Protein AF-A0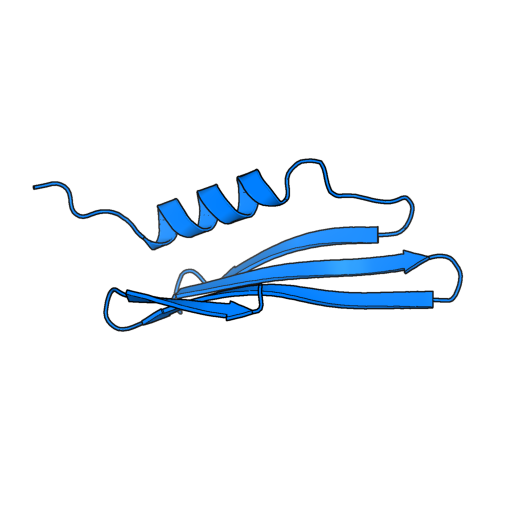A1B7VGC1-F1 (afdb_monomer_lite)

Foldseek 3Di:
DDDDPPLVVVQVVVVVVQPPPDDVFKDWDWDDPPVQQKTWIWIFGDDDPDTGTDTQWIWGQDPNDIDTPHD

Structure (mmCIF, N/CA/C/O backbone):
data_AF-A0A1B7VGC1-F1
#
_entry.id   AF-A0A1B7VGC1-F1
#
loop_
_atom_site.group_PDB
_atom_site.id
_atom_site.type_symbol
_atom_site.label_atom_id
_atom_site.label_alt_id
_atom_site.label_comp_id
_atom_site.label_asym_id
_atom_site.label_entity_id
_atom_site.label_seq_id
_atom_site.pdbx_PDB_ins_code
_atom_site.Cartn_x
_atom_site.Cartn_y
_atom_site.Cartn_z
_atom_site.occupancy
_atom_site.B_iso_or_equiv
_atom_site.auth_seq_id
_atom_site.auth_comp_id
_atom_site.auth_asym_id
_atom_site.auth_atom_id
_atom_site.pdbx_PDB_model_num
ATOM 1 N N . MET A 1 1 ? -6.032 2.676 28.649 1.00 43.28 1 MET A N 1
ATOM 2 C CA . MET A 1 1 ? -5.588 1.573 27.778 1.00 43.28 1 MET A CA 1
ATOM 3 C C . MET A 1 1 ? -5.492 2.162 26.389 1.00 43.28 1 MET A C 1
ATOM 5 O O . MET A 1 1 ? -6.528 2.530 25.846 1.00 43.28 1 MET A O 1
ATOM 9 N N . GLU A 1 2 ? -4.276 2.407 25.904 1.00 58.56 2 GLU A N 1
ATOM 10 C CA . GLU A 1 2 ? -4.071 2.937 24.554 1.00 58.56 2 GLU A CA 1
ATOM 11 C C . GLU A 1 2 ? -4.667 1.947 23.555 1.00 58.56 2 GLU A C 1
ATOM 13 O O . GLU A 1 2 ? -4.399 0.746 23.601 1.00 58.56 2 GLU A O 1
ATOM 18 N N . LYS A 1 3 ? -5.587 2.439 22.730 1.00 66.62 3 LYS A N 1
ATOM 19 C CA . LYS A 1 3 ? -6.208 1.649 21.675 1.00 66.62 3 LYS A CA 1
ATOM 20 C C . LYS A 1 3 ? -5.215 1.664 20.515 1.00 66.62 3 LYS A C 1
ATOM 22 O O . LYS A 1 3 ? -4.807 2.744 20.111 1.00 66.62 3 LYS A O 1
ATOM 27 N N . LEU A 1 4 ? -4.801 0.494 20.032 1.00 78.62 4 LEU A N 1
ATOM 28 C CA . LEU A 1 4 ? -3.897 0.398 18.882 1.00 78.62 4 LEU A CA 1
ATOM 29 C C . LEU A 1 4 ? -4.528 1.098 17.671 1.00 78.62 4 LEU A C 1
ATOM 31 O O . LEU A 1 4 ? -5.653 0.767 17.287 1.00 78.62 4 LEU A O 1
ATOM 35 N N . ASP A 1 5 ? -3.802 2.048 17.086 1.00 90.88 5 ASP A N 1
ATOM 36 C CA . ASP A 1 5 ? -4.188 2.714 15.845 1.00 90.88 5 ASP A CA 1
ATOM 37 C C . ASP A 1 5 ? -3.808 1.810 14.662 1.00 90.88 5 ASP A C 1
ATOM 39 O O . ASP A 1 5 ? -2.686 1.818 14.158 1.00 90.88 5 ASP A O 1
ATOM 43 N N . TYR A 1 6 ? -4.737 0.932 14.273 1.00 93.31 6 TYR A N 1
ATOM 44 C CA . TYR A 1 6 ? -4.534 0.038 13.131 1.00 93.31 6 TYR A CA 1
ATOM 45 C C . TYR A 1 6 ? -4.261 0.789 11.821 1.00 93.31 6 TYR A C 1
ATOM 47 O O . TYR A 1 6 ? -3.361 0.349 11.107 1.00 93.31 6 TYR A O 1
ATOM 55 N N . PRO A 1 7 ? -4.963 1.890 11.483 1.00 94.69 7 PRO A N 1
ATOM 56 C CA . PRO A 1 7 ? -4.593 2.725 10.344 1.00 94.69 7 PRO A CA 1
ATOM 57 C C . PRO A 1 7 ? -3.122 3.146 10.324 1.00 94.69 7 PRO A C 1
ATOM 59 O O . PRO A 1 7 ? -2.480 3.027 9.281 1.00 94.69 7 PRO A O 1
ATOM 62 N N . GLU A 1 8 ? -2.583 3.638 11.439 1.00 94.94 8 GLU A N 1
ATOM 63 C CA . GLU A 1 8 ? -1.180 4.063 11.522 1.00 94.94 8 GLU A CA 1
ATOM 64 C C . GLU A 1 8 ? -0.224 2.872 11.377 1.00 94.94 8 GLU A C 1
ATOM 66 O O . GLU A 1 8 ? 0.702 2.905 10.564 1.00 94.94 8 GLU A O 1
ATOM 71 N N . LEU A 1 9 ? -0.505 1.773 12.082 1.00 94.94 9 LEU A N 1
ATOM 72 C CA . LEU A 1 9 ? 0.312 0.559 12.025 1.00 94.94 9 LEU A CA 1
ATOM 73 C C . LEU A 1 9 ? 0.353 -0.057 10.627 1.00 94.94 9 LEU A C 1
ATOM 75 O O . LEU A 1 9 ? 1.422 -0.446 10.164 1.00 94.94 9 LEU A O 1
ATOM 79 N N . VAL A 1 10 ? -0.789 -0.145 9.940 1.00 96.06 10 VAL A N 1
ATOM 80 C CA . VAL A 1 10 ? -0.845 -0.693 8.578 1.00 96.06 10 VAL A CA 1
ATOM 81 C C . VAL A 1 10 ? -0.040 0.187 7.623 1.00 96.06 10 VAL A C 1
ATOM 83 O O . VAL A 1 10 ? 0.761 -0.343 6.859 1.00 96.06 10 VAL A O 1
ATOM 86 N N . GLN A 1 11 ? -0.180 1.514 7.698 1.00 96.31 11 GLN A N 1
ATOM 87 C CA . GLN A 1 11 ? 0.618 2.429 6.873 1.00 96.31 11 GLN A CA 1
ATOM 88 C C . GLN A 1 11 ? 2.120 2.254 7.120 1.00 96.31 11 GLN A C 1
ATOM 90 O O . GLN A 1 11 ? 2.885 2.151 6.163 1.00 96.31 11 GLN A O 1
ATOM 95 N N . GLN A 1 12 ? 2.539 2.164 8.386 1.00 95.62 12 GLN A N 1
ATOM 96 C CA . GLN A 1 12 ? 3.944 1.989 8.750 1.00 95.62 12 GLN A CA 1
ATOM 97 C C . GLN A 1 12 ? 4.507 0.650 8.262 1.00 95.62 12 GLN A C 1
ATOM 99 O O . GLN A 1 12 ? 5.609 0.612 7.713 1.00 95.62 12 GLN A O 1
ATOM 104 N N . VAL A 1 13 ? 3.763 -0.444 8.443 1.00 95.00 13 VAL A N 1
ATOM 105 C CA . VAL A 1 13 ? 4.178 -1.781 7.997 1.00 95.00 13 VAL A CA 1
ATOM 106 C C . VAL A 1 13 ? 4.323 -1.817 6.481 1.00 95.00 13 VAL A C 1
ATOM 108 O O . VAL A 1 13 ? 5.359 -2.263 5.994 1.00 95.00 13 VAL A O 1
ATOM 111 N N . LEU A 1 14 ? 3.332 -1.309 5.741 1.00 95.25 14 LEU A N 1
ATOM 112 C CA . LEU A 1 14 ? 3.385 -1.288 4.280 1.00 95.25 14 LEU A CA 1
ATOM 113 C C . LEU A 1 14 ? 4.540 -0.421 3.780 1.00 95.25 14 LEU A C 1
ATOM 115 O O . LEU A 1 14 ? 5.321 -0.892 2.963 1.00 95.25 14 LEU A O 1
ATOM 119 N N . ALA A 1 15 ? 4.707 0.789 4.324 1.00 93.56 15 ALA A N 1
ATOM 120 C CA . ALA A 1 15 ? 5.802 1.675 3.935 1.00 93.56 15 ALA A CA 1
ATOM 121 C C . ALA A 1 15 ? 7.181 1.052 4.188 1.00 93.56 15 ALA A C 1
ATOM 123 O O . ALA A 1 15 ? 8.060 1.126 3.334 1.00 93.56 15 ALA A O 1
ATOM 124 N N . THR A 1 16 ? 7.350 0.392 5.337 1.00 92.44 16 THR A N 1
ATOM 125 C CA . THR A 1 16 ? 8.607 -0.277 5.703 1.00 92.44 16 THR A CA 1
ATOM 126 C C . THR A 1 16 ? 8.884 -1.487 4.813 1.00 92.44 16 THR A C 1
ATOM 128 O O . THR A 1 16 ? 10.028 -1.733 4.449 1.00 92.44 16 THR A O 1
ATOM 131 N N . HIS A 1 17 ? 7.851 -2.253 4.454 1.00 87.38 17 HIS A N 1
ATOM 132 C CA . HIS A 1 17 ? 8.003 -3.446 3.622 1.00 87.38 17 HIS A CA 1
ATOM 133 C C . HIS A 1 17 ? 8.344 -3.112 2.165 1.00 87.38 17 HIS A C 1
ATOM 135 O O . HIS A 1 17 ? 8.972 -3.910 1.481 1.00 87.38 17 HIS A O 1
ATOM 141 N N . THR A 1 18 ? 7.941 -1.935 1.689 1.00 86.62 18 THR A N 1
ATOM 142 C CA . THR A 1 18 ? 8.226 -1.472 0.326 1.00 86.62 18 THR A CA 1
ATOM 143 C C . THR A 1 18 ? 9.549 -0.724 0.187 1.00 86.62 18 THR A C 1
ATOM 145 O O . THR A 1 18 ? 9.947 -0.403 -0.932 1.00 86.62 18 THR A O 1
ATOM 148 N N . ASP A 1 19 ? 10.228 -0.429 1.297 1.00 82.06 19 ASP A N 1
ATOM 149 C CA . ASP A 1 19 ? 11.454 0.364 1.283 1.00 82.06 19 ASP A CA 1
ATOM 150 C C . ASP A 1 19 ? 12.589 -0.403 0.580 1.00 82.06 19 ASP A C 1
ATOM 152 O O . ASP A 1 19 ? 12.951 -1.517 0.960 1.00 82.06 19 ASP A O 1
ATOM 156 N N . GLY A 1 20 ? 13.130 0.176 -0.495 1.00 71.19 20 GLY A N 1
ATOM 157 C CA . GLY A 1 20 ? 14.189 -0.432 -1.312 1.00 71.19 20 GLY A CA 1
ATOM 158 C C . GLY A 1 20 ? 13.729 -1.352 -2.454 1.00 71.19 20 GLY A C 1
ATOM 159 O O . GLY A 1 20 ? 14.576 -1.851 -3.198 1.00 71.19 20 GLY A O 1
ATOM 160 N N . HIS A 1 21 ? 12.424 -1.553 -2.656 1.00 66.06 21 HIS A N 1
ATOM 161 C CA . HIS A 1 21 ? 11.901 -2.280 -3.817 1.00 66.06 21 HIS A CA 1
ATOM 162 C C . HIS A 1 21 ? 11.659 -1.334 -4.998 1.00 66.06 21 HIS A C 1
ATOM 164 O O . HIS A 1 21 ? 10.543 -0.888 -5.206 1.00 66.06 21 HIS A O 1
ATOM 170 N N . CYS A 1 22 ? 12.686 -1.049 -5.801 1.00 66.88 22 CYS A N 1
ATOM 171 C CA . CYS A 1 22 ? 12.522 -0.447 -7.132 1.00 66.88 22 CYS A CA 1
ATOM 172 C C . CYS A 1 22 ? 13.506 -1.086 -8.120 1.00 66.88 22 CYS A C 1
ATOM 174 O O . CYS A 1 22 ? 14.693 -1.216 -7.813 1.00 66.88 22 CYS A O 1
ATOM 176 N N . SER A 1 23 ? 13.020 -1.475 -9.304 1.00 73.19 23 SER A N 1
ATOM 177 C CA . SER A 1 23 ? 13.861 -1.867 -10.444 1.00 73.19 23 SER A CA 1
ATOM 178 C C . SER A 1 23 ? 13.950 -0.720 -11.451 1.00 73.19 23 SER A C 1
ATOM 180 O O . SER A 1 23 ? 13.139 0.204 -11.446 1.00 73.19 23 SER A O 1
ATOM 182 N N . GLU A 1 24 ? 14.949 -0.752 -12.330 1.00 80.12 24 GLU A N 1
ATOM 183 C CA . GLU A 1 24 ? 15.095 0.266 -13.369 1.00 80.12 24 GLU A CA 1
ATOM 184 C C . GLU A 1 24 ? 13.890 0.211 -14.331 1.00 80.12 24 GLU A C 1
ATOM 186 O O . GLU A 1 24 ? 13.686 -0.777 -15.032 1.00 80.12 24 GLU A O 1
ATOM 191 N N . GLY A 1 25 ? 13.061 1.262 -14.323 1.00 87.75 25 GLY A N 1
ATOM 192 C CA . GLY A 1 25 ? 11.839 1.355 -15.132 1.00 87.75 25 GLY A CA 1
ATOM 193 C C . GLY A 1 25 ? 10.538 1.018 -14.396 1.00 87.75 25 GLY A C 1
ATOM 194 O O . GLY A 1 25 ? 9.460 1.229 -14.957 1.00 87.75 25 GLY A O 1
ATOM 195 N N . THR A 1 26 ? 10.594 0.568 -13.139 1.00 92.38 26 THR A N 1
ATOM 196 C CA . THR A 1 26 ? 9.392 0.352 -12.321 1.00 92.38 26 THR A CA 1
ATOM 197 C C . THR A 1 26 ? 9.492 0.970 -10.934 1.00 92.38 26 THR A C 1
ATOM 199 O O . THR A 1 26 ? 10.573 1.230 -10.414 1.00 92.38 26 THR A O 1
ATOM 202 N N . GLU A 1 27 ? 8.336 1.215 -10.334 1.00 93.19 27 GLU A N 1
ATOM 203 C CA . GLU A 1 27 ? 8.186 1.861 -9.041 1.00 93.19 27 GLU A CA 1
ATOM 204 C C . GLU A 1 27 ? 7.101 1.176 -8.210 1.00 93.19 27 GLU A C 1
ATOM 206 O O . GLU A 1 27 ? 6.173 0.544 -8.731 1.00 93.19 27 GLU A O 1
ATOM 211 N N . ILE A 1 28 ? 7.240 1.306 -6.894 1.00 94.44 28 ILE A N 1
ATOM 212 C CA . ILE A 1 28 ? 6.229 0.887 -5.935 1.00 94.44 28 ILE A CA 1
ATOM 213 C C . ILE A 1 28 ? 5.505 2.121 -5.409 1.00 94.44 28 ILE A C 1
ATOM 215 O O . ILE A 1 28 ? 6.116 3.021 -4.839 1.00 94.44 28 ILE A O 1
ATOM 219 N N . GLU A 1 29 ? 4.187 2.140 -5.576 1.00 94.94 29 GLU A N 1
ATOM 220 C CA . GLU A 1 29 ? 3.315 3.192 -5.066 1.00 94.94 29 GLU A CA 1
ATOM 221 C C . GLU A 1 29 ? 2.519 2.704 -3.855 1.00 94.94 29 GLU A C 1
ATOM 223 O O . GLU A 1 29 ? 1.910 1.630 -3.865 1.00 94.94 29 GLU A O 1
ATOM 228 N N . LEU A 1 30 ? 2.471 3.541 -2.821 1.00 96.50 30 LEU A N 1
ATOM 229 C CA . LEU A 1 30 ? 1.617 3.358 -1.653 1.00 96.50 30 LEU A CA 1
ATOM 230 C C . LEU A 1 30 ? 0.345 4.188 -1.827 1.00 96.50 30 LEU A C 1
ATOM 232 O O . LEU A 1 30 ? 0.402 5.414 -1.919 1.00 96.50 30 LEU A O 1
ATOM 236 N N . ILE A 1 31 ? -0.812 3.529 -1.848 1.00 97.50 31 ILE A N 1
ATOM 237 C CA . ILE A 1 31 ? -2.113 4.184 -2.015 1.00 97.50 31 ILE A CA 1
ATOM 238 C C . ILE A 1 31 ? -2.946 3.948 -0.763 1.00 97.50 31 ILE A C 1
ATOM 240 O O . ILE A 1 31 ? -3.443 2.846 -0.521 1.00 97.50 31 ILE A O 1
ATOM 244 N N . PHE A 1 32 ? -3.126 5.005 0.025 1.00 97.81 32 PHE A N 1
ATOM 245 C CA . PHE A 1 32 ? -3.861 4.954 1.284 1.00 97.81 32 PHE A CA 1
ATOM 246 C C . PHE A 1 32 ? -5.149 5.777 1.196 1.00 97.81 32 PHE A C 1
ATOM 248 O O . PHE A 1 32 ? -5.131 7.006 1.212 1.00 97.81 32 PHE A O 1
ATOM 255 N N . ASP A 1 33 ? -6.292 5.095 1.158 1.00 97.81 33 ASP A N 1
ATOM 256 C CA . ASP A 1 33 ? -7.599 5.693 1.429 1.00 97.81 33 ASP A CA 1
ATOM 257 C C . ASP A 1 33 ? -7.901 5.542 2.922 1.00 97.81 33 ASP A C 1
ATOM 259 O O . ASP A 1 33 ? -8.602 4.626 3.362 1.00 97.81 33 ASP A O 1
ATOM 263 N N . ILE A 1 34 ? -7.329 6.452 3.710 1.00 95.12 34 ILE A N 1
ATOM 264 C CA . ILE A 1 34 ? -7.436 6.451 5.174 1.00 95.12 34 ILE A CA 1
ATOM 265 C C . ILE A 1 34 ? -8.899 6.605 5.613 1.00 95.12 34 ILE A C 1
ATOM 267 O O . ILE A 1 34 ? -9.331 5.968 6.566 1.00 95.12 34 ILE A O 1
ATOM 271 N N . GLN A 1 35 ? -9.697 7.403 4.892 1.00 96.00 35 GLN A N 1
ATOM 272 C CA . GLN A 1 35 ? -11.104 7.636 5.237 1.00 96.00 35 GLN A CA 1
ATOM 273 C C . GLN A 1 35 ? -11.953 6.368 5.113 1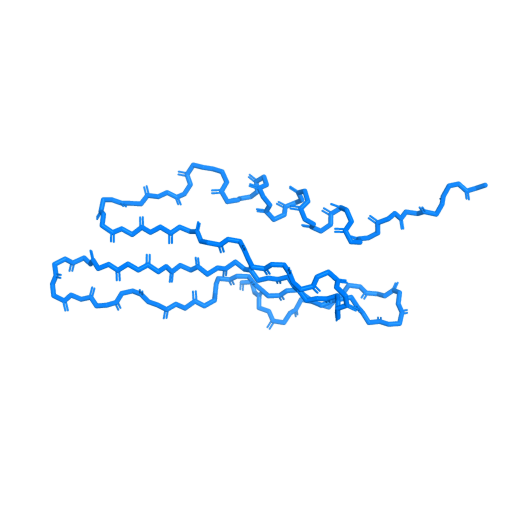.00 96.00 35 GLN A C 1
ATOM 275 O O . GLN A 1 35 ? -12.911 6.190 5.865 1.00 96.00 35 GLN A O 1
ATOM 280 N N . ARG A 1 36 ? -11.621 5.495 4.156 1.00 97.31 36 ARG A N 1
ATOM 281 C CA . ARG A 1 36 ? -12.340 4.236 3.911 1.00 97.31 36 ARG A CA 1
ATOM 282 C C . ARG A 1 36 ? -11.581 3.007 4.404 1.00 97.31 36 ARG A C 1
ATOM 284 O O . ARG A 1 36 ? -12.040 1.895 4.147 1.00 97.31 36 ARG A O 1
ATOM 291 N N . ASN A 1 37 ? -10.467 3.205 5.109 1.00 97.50 37 ASN A N 1
ATOM 292 C CA . ASN A 1 37 ? -9.584 2.161 5.614 1.00 97.50 37 ASN A CA 1
ATOM 293 C C . ASN A 1 37 ? -9.143 1.154 4.539 1.00 97.50 37 ASN A C 1
ATOM 295 O O . ASN A 1 37 ? -9.291 -0.057 4.728 1.00 97.50 37 ASN A O 1
ATOM 299 N N . ARG A 1 38 ? -8.634 1.646 3.406 1.00 98.31 38 ARG A N 1
ATOM 300 C CA . ARG A 1 38 ? -8.085 0.804 2.333 1.00 98.31 38 ARG A CA 1
ATOM 301 C C . ARG A 1 38 ? -6.650 1.195 2.052 1.00 98.31 38 ARG A C 1
ATOM 303 O O . ARG A 1 38 ? -6.360 2.372 1.850 1.00 98.31 38 ARG A O 1
ATOM 310 N N . TYR A 1 39 ? -5.775 0.206 2.010 1.00 98.31 39 TYR A N 1
ATOM 311 C CA . TYR A 1 39 ? -4.341 0.408 1.885 1.00 98.31 39 TYR A CA 1
ATOM 312 C C . TYR A 1 39 ? -3.815 -0.547 0.827 1.00 98.31 39 TYR A C 1
ATOM 314 O O . TYR A 1 39 ? -3.991 -1.763 0.932 1.00 98.31 39 TYR A O 1
ATOM 322 N N . LEU A 1 40 ? -3.236 0.009 -0.228 1.00 98.19 40 LEU A N 1
ATOM 323 C CA . LEU A 1 40 ? -2.725 -0.747 -1.356 1.00 98.19 40 LEU A CA 1
ATOM 324 C C . LEU A 1 40 ? -1.248 -0.435 -1.557 1.00 98.19 40 LEU A C 1
ATOM 326 O O . LEU A 1 40 ? -0.804 0.697 -1.376 1.00 98.19 40 LEU A O 1
ATOM 330 N N . VAL A 1 41 ? -0.530 -1.455 -1.999 1.00 97.12 41 VAL A N 1
ATOM 331 C CA . VAL A 1 41 ? 0.806 -1.348 -2.566 1.00 97.12 41 VAL A CA 1
ATOM 332 C C . VAL A 1 41 ? 0.695 -1.745 -4.029 1.00 97.12 41 VAL A C 1
ATOM 334 O O . VAL A 1 41 ? 0.269 -2.861 -4.327 1.00 97.12 41 VAL A O 1
ATOM 337 N N . ILE A 1 42 ? 1.043 -0.851 -4.947 1.00 96.12 42 ILE A N 1
ATOM 338 C CA . ILE A 1 42 ? 0.979 -1.094 -6.390 1.00 96.12 42 ILE A CA 1
ATOM 339 C C . ILE A 1 42 ? 2.394 -1.154 -6.952 1.00 96.12 42 ILE A C 1
ATOM 341 O O . ILE A 1 42 ? 3.202 -0.280 -6.669 1.00 96.12 42 ILE A O 1
ATOM 345 N N . HIS A 1 43 ? 2.673 -2.154 -7.784 1.00 94.31 43 HIS A N 1
ATOM 346 C CA . HIS A 1 43 ? 3.841 -2.167 -8.658 1.00 94.31 43 HIS A CA 1
ATOM 347 C C . HIS A 1 43 ? 3.435 -1.637 -10.025 1.00 94.31 43 HIS A C 1
ATOM 349 O O . HIS A 1 43 ? 2.517 -2.167 -10.662 1.00 94.31 43 HIS A O 1
ATOM 355 N N . ILE A 1 44 ? 4.087 -0.569 -10.461 1.00 95.44 44 ILE A N 1
ATOM 356 C CA . ILE A 1 44 ? 3.745 0.151 -11.681 1.00 95.44 44 ILE A CA 1
ATOM 357 C C . ILE A 1 44 ? 5.013 0.535 -12.439 1.00 95.44 44 ILE A C 1
ATOM 359 O O . ILE A 1 44 ? 6.043 0.808 -11.847 1.00 95.44 44 ILE A O 1
ATOM 363 N N . GLY A 1 45 ? 4.978 0.512 -13.768 1.00 94.50 45 GLY A N 1
ATOM 364 C CA . GLY A 1 45 ? 6.130 0.925 -14.567 1.00 94.50 45 GLY A CA 1
ATOM 365 C C . GLY A 1 45 ? 6.177 0.314 -15.953 1.00 94.50 45 GLY A C 1
ATOM 366 O O . GLY A 1 45 ? 5.189 -0.244 -16.436 1.00 94.50 45 GLY A O 1
ATOM 367 N N . TRP A 1 46 ? 7.324 0.450 -16.599 1.00 94.31 46 TRP A N 1
ATOM 368 C CA . TRP A 1 46 ? 7.610 -0.102 -17.912 1.00 94.31 46 TRP A CA 1
ATOM 369 C C . TRP A 1 46 ? 9.020 -0.677 -17.942 1.00 94.31 46 TRP A C 1
ATOM 371 O O . TRP A 1 46 ? 9.994 0.026 -17.689 1.00 94.31 46 TRP A O 1
ATOM 381 N N . GLU A 1 47 ? 9.126 -1.942 -18.330 1.00 89.62 47 GLU A N 1
ATOM 382 C CA . GLU A 1 47 ? 10.404 -2.586 -18.626 1.00 89.62 47 GLU A CA 1
ATOM 383 C C . GLU A 1 47 ? 10.512 -2.740 -20.146 1.00 89.62 47 GLU A C 1
ATOM 385 O O . GLU A 1 47 ? 10.005 -3.694 -20.746 1.00 89.62 47 GLU A O 1
ATOM 390 N N . GLY A 1 48 ? 11.102 -1.732 -20.795 1.00 90.19 48 GLY A N 1
ATOM 391 C CA . GLY A 1 48 ? 11.056 -1.597 -22.251 1.00 90.19 48 GLY A CA 1
ATOM 392 C C . GLY A 1 48 ? 9.619 -1.385 -22.742 1.00 90.19 48 GLY A C 1
ATOM 393 O O . GLY A 1 48 ? 8.968 -0.418 -22.359 1.00 90.19 48 GLY A O 1
ATOM 394 N N . GLU A 1 49 ? 9.120 -2.296 -23.581 1.00 94.12 49 GLU A N 1
ATOM 395 C CA . GLU A 1 49 ? 7.738 -2.274 -24.094 1.00 94.12 49 GLU A CA 1
ATOM 396 C C . GLU A 1 49 ? 6.747 -3.062 -23.214 1.00 94.12 49 GLU A C 1
ATOM 398 O O . GLU A 1 49 ? 5.553 -3.109 -23.511 1.00 94.12 49 GLU A O 1
ATOM 403 N N . ASN A 1 50 ? 7.211 -3.678 -22.121 1.00 93.38 50 ASN A N 1
ATOM 404 C CA . ASN A 1 50 ? 6.354 -4.453 -21.227 1.00 93.38 50 ASN A CA 1
ATOM 405 C C . ASN A 1 50 ? 5.784 -3.572 -20.113 1.00 93.38 50 ASN A C 1
ATOM 407 O O . ASN A 1 50 ? 6.527 -2.957 -19.347 1.00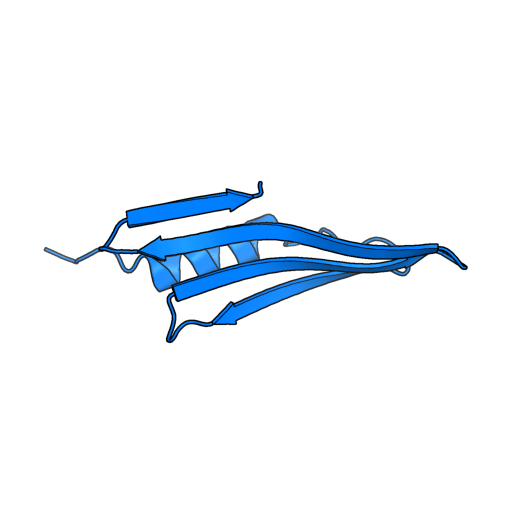 93.38 50 ASN A O 1
ATOM 411 N N . ARG A 1 51 ? 4.452 -3.546 -19.994 1.00 94.81 51 ARG A N 1
ATOM 412 C CA . ARG A 1 51 ? 3.756 -2.828 -18.922 1.00 94.81 5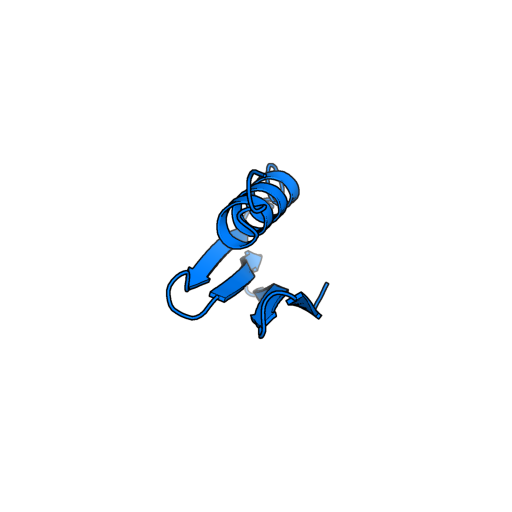1 ARG A CA 1
ATOM 413 C C . ARG A 1 51 ? 3.734 -3.657 -17.642 1.00 94.81 51 ARG A C 1
ATOM 415 O O . ARG A 1 51 ? 3.100 -4.709 -17.605 1.00 94.81 51 ARG A O 1
ATOM 422 N N . THR A 1 52 ? 4.289 -3.102 -16.572 1.00 93.56 52 THR A N 1
ATOM 423 C CA . THR A 1 52 ? 4.074 -3.586 -15.206 1.00 93.56 52 THR A CA 1
ATOM 424 C C . THR A 1 52 ? 2.969 -2.758 -14.555 1.00 93.56 52 THR A C 1
ATOM 426 O O . THR A 1 52 ? 3.059 -1.531 -14.476 1.00 93.56 52 THR A O 1
ATOM 429 N N . TYR A 1 53 ? 1.883 -3.415 -14.147 1.00 95.62 53 TYR A N 1
ATOM 430 C CA . TYR A 1 53 ? 0.801 -2.794 -13.385 1.00 95.62 53 TYR A CA 1
ATOM 431 C C . TYR A 1 53 ? 0.036 -3.847 -12.585 1.00 95.62 53 TYR A C 1
ATOM 433 O O . TYR A 1 53 ? -0.625 -4.714 -13.161 1.00 95.62 53 TYR A O 1
ATOM 441 N N . GLY A 1 54 ? 0.092 -3.760 -11.261 1.00 94.44 54 GLY A N 1
ATOM 442 C CA . GLY A 1 54 ? -0.683 -4.644 -10.404 1.00 94.44 54 GLY A CA 1
ATOM 443 C C . GLY A 1 54 ? -0.529 -4.345 -8.923 1.00 94.44 54 GLY A C 1
ATOM 444 O O . GLY A 1 54 ? 0.480 -3.817 -8.471 1.00 94.44 54 GLY A O 1
ATOM 445 N N . THR A 1 55 ? -1.547 -4.707 -8.152 1.00 95.75 55 THR A N 1
ATOM 446 C CA . THR A 1 55 ? -1.515 -4.612 -6.693 1.00 95.75 55 THR A CA 1
ATOM 447 C C . THR A 1 55 ? -0.631 -5.710 -6.125 1.00 95.75 55 THR A C 1
ATOM 449 O O . THR A 1 55 ? -0.934 -6.870 -6.355 1.00 95.75 55 THR A O 1
ATOM 452 N N . MET A 1 56 ? 0.431 -5.394 -5.395 1.00 94.00 56 MET A N 1
ATOM 453 C CA . MET A 1 56 ? 1.201 -6.402 -4.661 1.00 94.00 56 MET A CA 1
ATOM 454 C C . MET A 1 56 ? 0.468 -6.770 -3.374 1.00 94.00 56 MET A C 1
ATOM 456 O O . MET A 1 56 ? 0.039 -7.903 -3.217 1.00 94.00 56 MET A O 1
ATOM 460 N N . ILE A 1 57 ? 0.193 -5.770 -2.534 1.00 96.94 57 ILE A N 1
ATOM 461 C CA . ILE A 1 57 ? -0.481 -5.950 -1.246 1.00 96.94 57 ILE A CA 1
ATOM 462 C C . ILE A 1 57 ? -1.772 -5.133 -1.234 1.00 96.94 57 ILE A C 1
ATOM 464 O O . ILE A 1 57 ? -1.800 -3.987 -1.687 1.00 96.94 57 ILE A O 1
ATOM 468 N N . HIS A 1 58 ? -2.849 -5.703 -0.697 1.00 98.00 58 HIS A N 1
ATOM 469 C CA . HIS A 1 58 ? -4.101 -4.987 -0.443 1.00 98.00 58 HIS A CA 1
ATOM 470 C C . HIS A 1 58 ? -4.646 -5.371 0.925 1.00 98.00 58 HIS A C 1
ATOM 472 O O . HIS A 1 58 ? -5.007 -6.522 1.168 1.00 98.00 58 HIS A O 1
ATOM 478 N N . VAL A 1 59 ? -4.741 -4.377 1.802 1.00 98.38 59 VAL A N 1
ATOM 479 C CA . VAL A 1 59 ? -5.295 -4.498 3.145 1.00 98.38 59 VAL A CA 1
ATOM 480 C C . VAL A 1 59 ? -6.502 -3.579 3.307 1.00 98.38 59 VAL A C 1
ATOM 482 O O . VAL A 1 59 ? -6.463 -2.410 2.925 1.00 98.38 59 VAL A O 1
ATOM 485 N N . ASP A 1 60 ? -7.557 -4.086 3.942 1.00 98.31 60 ASP A N 1
ATOM 486 C CA . ASP A 1 60 ? -8.657 -3.270 4.451 1.00 98.31 60 ASP A CA 1
ATOM 487 C C . ASP A 1 60 ? -8.744 -3.369 5.980 1.00 98.31 60 ASP A C 1
ATOM 489 O O . ASP A 1 60 ? -8.462 -4.420 6.558 1.00 98.31 60 ASP A O 1
ATOM 493 N N . ILE A 1 61 ? -9.232 -2.317 6.643 1.00 97.38 61 ILE A N 1
ATOM 494 C CA . ILE A 1 61 ? -9.666 -2.403 8.047 1.00 97.38 61 ILE A CA 1
ATOM 495 C C . ILE A 1 61 ? -11.189 -2.299 8.095 1.00 97.38 61 ILE A C 1
ATOM 497 O O . ILE A 1 61 ? -11.774 -1.274 7.744 1.00 97.38 61 ILE A O 1
ATOM 501 N N . ARG A 1 62 ? -11.847 -3.374 8.536 1.00 95.88 62 ARG A N 1
ATOM 502 C CA . ARG A 1 62 ? -13.313 -3.481 8.610 1.00 95.88 62 ARG A CA 1
ATOM 503 C C . ARG A 1 62 ? -13.717 -4.011 9.978 1.00 95.88 62 ARG A C 1
ATOM 505 O O . ARG A 1 62 ? -13.137 -4.988 10.446 1.00 95.88 62 ARG A 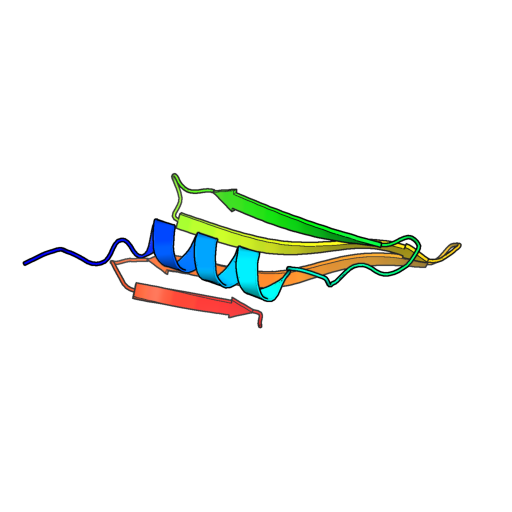O 1
ATOM 512 N N . ASP A 1 63 ? -14.675 -3.349 10.623 1.00 93.94 63 ASP A N 1
ATOM 513 C CA . ASP A 1 63 ? -15.177 -3.701 11.962 1.00 93.94 63 ASP A CA 1
ATOM 514 C C . ASP A 1 63 ? -14.064 -3.882 13.011 1.00 93.94 63 ASP A C 1
ATOM 516 O O . ASP A 1 63 ? -14.100 -4.782 13.850 1.00 93.94 63 ASP A O 1
ATOM 520 N N . GLY A 1 64 ? -13.032 -3.034 12.932 1.00 90.56 64 GLY A N 1
ATOM 521 C CA . GLY A 1 64 ? -11.874 -3.095 13.824 1.00 90.56 64 GLY A CA 1
ATOM 522 C C . GLY A 1 64 ? -10.996 -4.332 13.626 1.00 90.56 64 GLY A C 1
ATOM 523 O O . GLY A 1 64 ? -10.310 -4.730 14.559 1.00 90.56 64 GLY A O 1
ATOM 524 N N . LYS A 1 65 ? -11.021 -4.962 12.447 1.00 94.62 65 LYS A N 1
ATOM 525 C CA . LYS A 1 65 ? -10.156 -6.090 12.073 1.00 94.62 65 LYS A CA 1
ATOM 526 C C . LYS A 1 65 ? -9.414 -5.794 10.78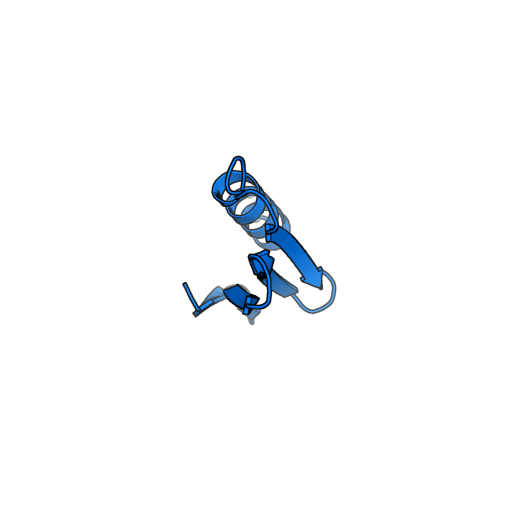0 1.00 94.62 65 LYS A C 1
ATOM 528 O O . LYS A 1 65 ? -9.936 -5.093 9.918 1.00 94.62 65 LYS A O 1
ATOM 533 N N . ILE A 1 66 ? -8.228 -6.374 10.643 1.00 96.56 66 ILE A N 1
ATOM 534 C CA . ILE A 1 66 ? -7.394 -6.286 9.443 1.00 96.56 66 ILE A CA 1
ATOM 535 C C . ILE A 1 66 ? -7.778 -7.424 8.492 1.00 96.56 66 ILE A C 1
ATOM 537 O O . ILE A 1 66 ? -7.848 -8.582 8.901 1.00 96.56 66 ILE A O 1
ATOM 541 N N . TRP A 1 67 ? -8.029 -7.086 7.232 1.00 98.06 67 TRP A N 1
ATOM 542 C CA . TRP A 1 67 ? -8.362 -8.011 6.155 1.00 98.06 67 TRP A CA 1
ATOM 543 C C . TRP A 1 67 ? -7.281 -7.936 5.086 1.00 98.06 67 TRP A C 1
ATOM 545 O O . TRP A 1 67 ? -7.138 -6.902 4.439 1.00 98.06 67 TRP A O 1
ATOM 555 N N . ILE A 1 68 ? -6.550 -9.029 4.884 1.00 97.19 68 ILE A N 1
ATOM 556 C CA . ILE A 1 68 ? -5.585 -9.159 3.790 1.00 97.19 68 ILE A CA 1
ATOM 557 C C . ILE A 1 68 ? -6.354 -9.668 2.571 1.00 97.19 68 ILE A C 1
ATOM 559 O O . ILE A 1 68 ? -6.809 -10.809 2.549 1.00 97.19 68 ILE A O 1
ATOM 563 N N . GLN A 1 69 ? -6.557 -8.794 1.591 1.00 97.88 69 GLN A N 1
ATOM 564 C CA . GLN A 1 69 ? -7.223 -9.118 0.329 1.00 97.88 69 GLN A CA 1
ATOM 565 C C . GLN A 1 69 ? -6.237 -9.731 -0.673 1.00 97.88 69 GLN A C 1
ATOM 567 O O . GLN A 1 69 ? -6.622 -10.563 -1.494 1.00 97.88 69 GLN A O 1
ATOM 572 N N . ARG A 1 70 ? -4.971 -9.301 -0.605 1.00 95.88 70 ARG A N 1
ATOM 573 C CA . ARG A 1 70 ? -3.856 -9.795 -1.412 1.00 95.88 70 ARG A CA 1
ATOM 574 C C . ARG A 1 70 ? -2.535 -9.580 -0.673 1.00 95.88 70 ARG A C 1
ATOM 576 O O . ARG A 1 70 ? -2.373 -8.526 -0.056 1.00 95.88 70 ARG A O 1
ATOM 583 N N . ASP A 1 71 ? -1.647 -10.558 -0.791 1.00 88.50 71 ASP A N 1
ATOM 584 C CA . ASP A 1 71 ? -0.225 -10.542 -0.431 1.00 88.50 71 ASP A CA 1
ATOM 585 C C . ASP A 1 71 ? 0.517 -11.433 -1.443 1.00 88.50 71 ASP A C 1
ATOM 587 O O . ASP A 1 71 ? -0.049 -12.508 -1.774 1.00 88.50 71 ASP A O 1
#

Sequence (71 aa):
MEKLDYPELVQQVLATHTDGHCSEGTEIELIFDIQRNRYLVIHIGWEGENRTYGTMIHVDIRDGKIWIQRD

Secondary structure (DSSP, 8-state):
-PPP-HHHHHHHHHHHHTTT---TTEEEEEEEEGGGTEEEEEEEEEETTEEEEEEEEEEEEETTEEEEEE-

pLDDT: mean 91.16, std 10.33, range [43.28, 98.38]

Radius of gyration: 13.95 Å; chains: 1; bounding box: 30×18×52 Å